Protein AF-A0A847Z8L6-F1 (afdb_monomer_lite)

Secondary structure (DSSP, 8-state):
------EEEESTT-EEETT-EEEEEESSSS-EEEE-TTTEEEE--STT-EEEEE-SSEEEEEEEE---EE-TTSSEEES-----GGG-EEEEEEEE-------S--HHHHHHHHHHHHHHHHHHHHHHH----

Foldseek 3Di:
DPDDWDKQKVVRQQEEAQQGKMKIFTPAWDWDKDWDPCFWDWDCPDRGMIMIHGHDADKIKMKTFFFFDADPVRHTDDGHDRDDPPRIDMDMHGYHYDDDPPPPCPCVVVVVVVVVVVVVVVVVVVVVVPDDD

Structure (mmCIF, N/CA/C/O backbone):
data_AF-A0A847Z8L6-F1
#
_entry.id   AF-A0A847Z8L6-F1
#
loop_
_atom_site.group_PDB
_atom_site.id
_atom_site.type_symbol
_atom_site.label_atom_id
_atom_site.label_alt_id
_atom_site.label_comp_id
_atom_site.label_asym_id
_atom_site.label_entity_id
_atom_site.label_seq_id
_atom_site.pdbx_PDB_ins_code
_atom_site.Cartn_x
_atom_site.Cartn_y
_atom_site.Cartn_z
_atom_site.occupancy
_atom_site.B_iso_or_equiv
_atom_site.auth_seq_id
_atom_site.auth_comp_id
_atom_site.auth_asym_id
_atom_site.auth_atom_id
_atom_site.pdbx_PDB_model_num
ATOM 1 N N . ALA A 1 1 ? 24.092 -2.940 -14.509 1.00 42.03 1 ALA A N 1
ATOM 2 C CA . ALA A 1 1 ? 23.997 -1.947 -13.420 1.00 42.03 1 ALA A CA 1
ATOM 3 C C . ALA A 1 1 ? 23.190 -2.561 -12.281 1.00 42.03 1 ALA A C 1
ATOM 5 O O . ALA A 1 1 ? 22.183 -3.193 -12.567 1.00 42.03 1 ALA A O 1
ATOM 6 N N . ASN A 1 2 ? 23.639 -2.433 -11.027 1.00 41.22 2 ASN A N 1
ATOM 7 C CA . ASN A 1 2 ? 22.828 -2.804 -9.863 1.00 41.22 2 ASN A CA 1
ATOM 8 C C . ASN A 1 2 ? 21.783 -1.706 -9.659 1.00 41.22 2 ASN A C 1
ATOM 10 O O . ASN A 1 2 ? 22.115 -0.616 -9.198 1.00 41.22 2 ASN A O 1
ATOM 14 N N . PHE A 1 3 ? 20.543 -1.963 -10.063 1.00 49.66 3 PHE A N 1
ATOM 15 C CA . PHE A 1 3 ? 19.446 -1.032 -9.833 1.00 49.66 3 PHE A CA 1
ATOM 16 C C . PHE A 1 3 ? 18.911 -1.262 -8.420 1.00 49.66 3 PHE A C 1
ATOM 18 O O . PHE A 1 3 ? 18.395 -2.334 -8.120 1.00 49.66 3 PHE A O 1
ATOM 25 N N . VAL A 1 4 ? 19.057 -0.271 -7.536 1.00 52.66 4 VAL A N 1
ATOM 26 C CA . VAL A 1 4 ? 18.446 -0.323 -6.203 1.00 52.66 4 VAL A CA 1
ATOM 27 C C . VAL A 1 4 ? 16.957 -0.026 -6.359 1.00 52.66 4 VAL A C 1
ATOM 29 O O . VAL A 1 4 ? 16.536 1.123 -6.498 1.00 52.66 4 VAL A O 1
ATOM 32 N N . THR A 1 5 ? 16.152 -1.080 -6.371 1.00 64.25 5 THR A N 1
ATOM 33 C CA . THR A 1 5 ? 14.698 -0.987 -6.266 1.00 64.25 5 THR A CA 1
ATOM 34 C C . THR A 1 5 ? 14.320 -0.822 -4.811 1.00 64.25 5 THR A C 1
ATOM 36 O O . THR A 1 5 ? 14.638 -1.681 -3.992 1.00 64.25 5 THR A O 1
ATOM 39 N N . GLY A 1 6 ? 13.652 0.278 -4.478 1.00 76.44 6 GLY A N 1
ATOM 40 C CA . GLY A 1 6 ? 13.213 0.549 -3.118 1.00 76.44 6 GLY A CA 1
ATOM 41 C C . GLY A 1 6 ? 11.844 1.204 -3.103 1.00 76.44 6 GLY A C 1
ATOM 42 O O . GLY A 1 6 ? 11.437 1.867 -4.056 1.00 76.44 6 GLY A O 1
ATOM 43 N N . ILE A 1 7 ? 11.144 1.021 -1.994 1.00 85.38 7 ILE A N 1
ATOM 44 C CA . ILE A 1 7 ? 9.955 1.790 -1.649 1.00 8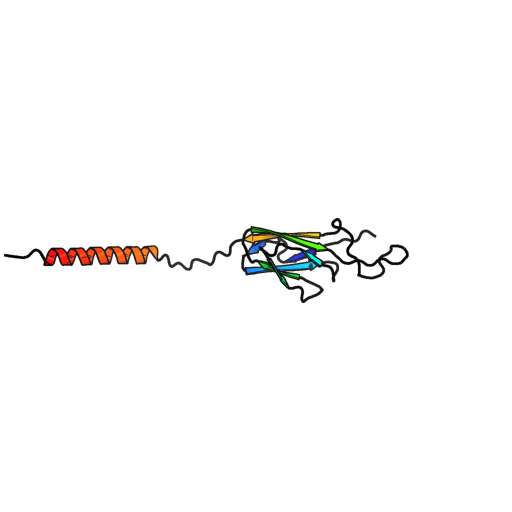5.38 7 ILE A CA 1
ATOM 45 C C . ILE A 1 7 ? 10.203 2.472 -0.314 1.00 85.38 7 ILE A C 1
ATOM 47 O O . ILE A 1 7 ? 10.764 1.878 0.605 1.00 85.38 7 ILE A O 1
ATOM 51 N N . ASN A 1 8 ? 9.763 3.717 -0.209 1.00 89.06 8 ASN A N 1
ATOM 52 C CA . ASN A 1 8 ? 9.713 4.443 1.047 1.00 89.06 8 ASN A CA 1
ATOM 53 C C . ASN A 1 8 ? 8.270 4.456 1.528 1.00 89.06 8 ASN A C 1
ATOM 55 O O . ASN A 1 8 ? 7.368 4.765 0.752 1.00 89.06 8 ASN A O 1
ATOM 59 N N . CYS A 1 9 ? 8.048 4.134 2.798 1.00 88.88 9 CYS A N 1
ATOM 60 C CA . CYS A 1 9 ? 6.723 4.163 3.401 1.00 88.88 9 CYS A CA 1
ATOM 61 C C . CYS A 1 9 ? 6.628 5.245 4.482 1.00 88.88 9 CYS A C 1
ATOM 63 O O . CYS A 1 9 ? 7.598 5.555 5.173 1.00 88.88 9 CYS A O 1
ATOM 65 N N . SER A 1 10 ? 5.443 5.832 4.613 1.00 91.88 10 SER A N 1
ATOM 66 C CA . SER A 1 10 ? 5.093 6.783 5.661 1.00 91.88 10 SER A CA 1
ATOM 67 C C . SER A 1 10 ? 3.753 6.374 6.276 1.00 91.88 10 SER A C 1
ATOM 69 O O . SER A 1 10 ? 2.747 6.400 5.563 1.00 91.88 10 SER A O 1
ATOM 71 N N . PRO A 1 11 ? 3.707 5.990 7.564 1.00 90.31 11 PRO A N 1
ATOM 72 C CA . PRO A 1 11 ? 4.830 5.946 8.505 1.00 90.31 11 PRO A CA 1
ATOM 73 C C . PRO A 1 11 ? 5.865 4.859 8.160 1.00 90.31 11 PRO A C 1
ATOM 75 O O . PRO A 1 11 ? 5.517 3.793 7.658 1.00 90.31 11 PRO A O 1
ATOM 78 N N . ALA A 1 12 ? 7.140 5.123 8.471 1.00 85.62 12 ALA A N 1
ATOM 79 C CA . ALA A 1 12 ? 8.277 4.276 8.077 1.00 85.62 12 ALA A CA 1
ATOM 80 C C . ALA A 1 12 ? 8.288 2.874 8.710 1.00 85.62 12 ALA A C 1
ATOM 82 O O . ALA A 1 12 ? 8.976 1.980 8.231 1.00 85.62 12 ALA A O 1
ATOM 83 N N . ASN A 1 13 ? 7.540 2.678 9.796 1.00 86.50 13 ASN A N 1
ATOM 84 C CA . ASN A 1 13 ? 7.391 1.383 10.456 1.00 86.50 13 ASN A CA 1
ATOM 85 C C . ASN A 1 13 ? 6.212 0.559 9.911 1.00 86.50 13 ASN A C 1
ATOM 87 O O . ASN A 1 13 ? 5.978 -0.541 10.404 1.00 86.50 13 ASN A O 1
ATOM 91 N N . GLY A 1 14 ? 5.436 1.098 8.963 1.00 90.38 14 GLY A N 1
ATOM 92 C CA . GLY A 1 14 ? 4.254 0.433 8.418 1.00 90.38 14 GLY A CA 1
ATOM 93 C C . GLY A 1 14 ? 3.112 0.240 9.424 1.00 90.38 14 GLY A C 1
ATOM 94 O O . GLY A 1 14 ? 2.192 -0.530 9.157 1.00 90.38 14 GLY A O 1
ATOM 95 N N . ILE A 1 15 ? 3.145 0.902 10.586 1.00 93.31 15 ILE A N 1
ATOM 96 C CA . ILE A 1 15 ? 2.114 0.755 11.621 1.00 93.31 15 ILE A CA 1
ATOM 97 C C . ILE A 1 15 ? 1.076 1.863 11.467 1.00 93.31 15 ILE A C 1
ATOM 99 O O . ILE A 1 15 ? 1.381 3.042 11.641 1.00 93.31 15 ILE A O 1
ATOM 103 N N . ILE A 1 16 ? -0.167 1.475 11.202 1.00 93.94 16 ILE A N 1
ATOM 104 C CA . ILE A 1 16 ? -1.320 2.374 11.097 1.00 93.94 16 ILE A CA 1
ATOM 105 C C . ILE A 1 16 ? -2.487 1.853 11.941 1.00 93.94 16 ILE A C 1
ATOM 107 O O . ILE A 1 16 ? -2.465 0.731 12.442 1.00 93.94 16 ILE A O 1
ATOM 111 N N . TYR A 1 17 ? -3.514 2.679 12.119 1.00 93.62 17 TYR A N 1
ATOM 112 C CA . TYR A 1 17 ? -4.771 2.278 12.754 1.00 93.62 17 TYR A CA 1
ATOM 113 C C . TYR A 1 17 ? -5.862 2.096 11.700 1.00 93.62 17 TYR A C 1
ATOM 115 O O . TYR A 1 17 ? -5.752 2.646 10.606 1.00 93.62 17 TYR A O 1
ATOM 123 N N . GLN A 1 18 ? -6.925 1.361 12.018 1.00 93.06 18 GLN A N 1
ATOM 124 C CA . GLN A 1 18 ? -8.098 1.237 11.149 1.00 93.06 18 GLN A CA 1
ATOM 125 C C . GLN A 1 18 ? -8.678 2.623 10.796 1.00 93.06 18 GLN A C 1
ATOM 127 O O . GLN A 1 18 ? -8.920 3.450 11.675 1.00 93.06 18 GLN A O 1
ATOM 132 N N . GLY A 1 19 ? -8.884 2.891 9.504 1.00 90.50 19 GLY A N 1
ATOM 133 C CA . GLY A 1 19 ? -9.239 4.211 8.962 1.00 90.50 19 GLY A CA 1
ATOM 134 C C . GLY A 1 19 ? -8.050 5.164 8.762 1.00 90.50 19 GLY A C 1
ATOM 135 O O . GLY A 1 19 ? -8.186 6.192 8.100 1.00 90.50 19 GLY A O 1
ATOM 136 N N . GLY A 1 20 ? -6.877 4.824 9.298 1.00 92.81 20 GLY A N 1
ATOM 137 C CA . GLY A 1 20 ? -5.617 5.516 9.052 1.00 92.81 20 GLY A CA 1
ATOM 138 C C . GLY A 1 20 ? -5.056 5.228 7.660 1.00 92.81 20 GLY A C 1
ATOM 139 O O . GLY A 1 20 ? -5.521 4.335 6.948 1.00 92.81 20 GLY A O 1
ATOM 140 N N . ARG A 1 21 ? -4.039 6.004 7.274 1.00 94.88 21 ARG A N 1
ATOM 141 C CA . ARG A 1 21 ? -3.424 5.941 5.945 1.00 94.88 21 ARG A CA 1
ATOM 142 C C . ARG A 1 21 ? -1.934 5.653 6.023 1.00 94.88 21 ARG A C 1
ATOM 144 O O . ARG A 1 21 ? -1.259 6.159 6.916 1.00 94.88 21 ARG A O 1
ATOM 151 N N . ILE A 1 22 ? -1.442 4.902 5.046 1.00 95.25 22 ILE A N 1
ATOM 152 C CA . ILE A 1 22 ? -0.021 4.747 4.740 1.00 95.25 22 ILE A CA 1
ATOM 153 C C . ILE A 1 22 ? 0.232 5.245 3.315 1.00 95.25 22 ILE A C 1
ATOM 155 O O . ILE A 1 22 ? -0.547 4.969 2.404 1.00 95.25 22 ILE A O 1
ATOM 159 N N . ILE A 1 23 ? 1.301 6.012 3.129 1.00 96.50 23 ILE A N 1
ATOM 160 C CA . ILE A 1 23 ? 1.727 6.534 1.827 1.00 96.50 23 ILE A CA 1
ATOM 161 C C . ILE A 1 23 ? 3.003 5.806 1.435 1.00 96.50 23 ILE A C 1
ATOM 163 O O . ILE A 1 23 ? 3.926 5.716 2.245 1.00 96.50 23 ILE A O 1
ATOM 167 N N . ILE A 1 24 ? 3.062 5.299 0.207 1.00 94.12 24 ILE A N 1
ATOM 168 C CA . ILE A 1 24 ? 4.242 4.616 -0.316 1.00 94.12 24 ILE A CA 1
ATOM 169 C C . ILE A 1 24 ? 4.725 5.321 -1.578 1.00 94.12 24 ILE A C 1
ATOM 171 O O . ILE A 1 24 ? 3.970 5.498 -2.532 1.00 94.12 24 ILE A O 1
ATOM 175 N N . THR A 1 25 ? 6.001 5.693 -1.577 1.00 93.06 25 THR A N 1
ATOM 176 C CA . THR A 1 25 ? 6.697 6.337 -2.692 1.00 93.06 25 THR A CA 1
ATOM 177 C C . THR A 1 25 ? 7.769 5.382 -3.215 1.00 93.06 25 THR A C 1
ATOM 179 O O . THR A 1 25 ? 8.742 5.113 -2.501 1.00 93.06 25 THR A O 1
ATOM 182 N N . PRO A 1 26 ? 7.611 4.827 -4.424 1.00 89.19 26 PRO A N 1
ATOM 183 C CA . PRO A 1 26 ? 8.633 3.994 -5.033 1.00 89.19 26 PRO A CA 1
ATOM 184 C C . PRO A 1 26 ? 9.797 4.837 -5.566 1.00 89.19 26 PRO A C 1
ATOM 186 O O . PRO A 1 26 ? 9.623 5.989 -5.953 1.00 89.19 26 PRO A O 1
ATOM 189 N N . SER A 1 27 ? 10.997 4.253 -5.625 1.00 83.62 27 SER A N 1
ATOM 190 C CA . SER A 1 27 ? 12.167 4.907 -6.233 1.00 83.62 27 SER A CA 1
ATOM 191 C C . SER A 1 27 ? 12.068 5.040 -7.758 1.00 83.62 27 SER A C 1
ATOM 193 O O . SER A 1 27 ? 12.774 5.850 -8.354 1.00 83.62 27 SER A O 1
ATOM 195 N N . LEU A 1 28 ? 11.196 4.248 -8.385 1.00 80.31 28 LEU A N 1
ATOM 196 C CA . LEU A 1 28 ? 10.879 4.269 -9.811 1.00 80.31 28 LEU A CA 1
ATOM 197 C C . LEU A 1 28 ? 9.368 4.354 -9.962 1.00 80.31 28 LEU A C 1
ATOM 199 O O . LEU A 1 28 ? 8.670 3.564 -9.335 1.00 80.31 28 LEU A O 1
ATOM 203 N N . THR A 1 29 ? 8.868 5.264 -10.788 1.00 82.12 29 THR A N 1
ATOM 204 C CA . THR A 1 29 ? 7.431 5.533 -10.947 1.00 82.12 29 THR A CA 1
ATOM 205 C C . THR A 1 29 ? 6.827 4.699 -12.084 1.00 82.12 29 THR A C 1
ATOM 207 O O . THR A 1 29 ? 7.548 4.080 -12.870 1.00 82.12 29 THR A O 1
ATOM 210 N N . GLY A 1 30 ? 5.494 4.615 -12.161 1.00 76.75 30 GLY A N 1
ATOM 211 C CA . GLY A 1 30 ? 4.801 3.915 -13.258 1.00 76.75 30 GLY A CA 1
ATOM 212 C C . GLY A 1 30 ? 4.796 2.378 -13.199 1.00 76.75 30 GLY A C 1
ATOM 213 O O . GLY A 1 30 ? 4.520 1.733 -14.214 1.00 76.75 30 GLY A O 1
ATOM 214 N N . GLY A 1 31 ? 5.113 1.789 -12.046 1.00 82.06 31 GLY A N 1
ATOM 215 C CA . GLY A 1 31 ? 4.938 0.363 -11.765 1.00 82.06 31 GLY A CA 1
ATOM 216 C C . GLY A 1 31 ? 3.506 -0.009 -11.373 1.00 82.06 31 GLY A C 1
ATOM 217 O O . GLY A 1 31 ? 2.573 0.781 -11.513 1.00 82.06 31 GLY A O 1
ATOM 218 N N . THR A 1 32 ? 3.334 -1.227 -10.864 1.00 88.44 32 THR A N 1
ATOM 219 C CA . THR A 1 32 ? 2.038 -1.739 -10.389 1.00 88.44 32 THR A CA 1
ATOM 220 C C . THR A 1 32 ? 2.068 -2.098 -8.918 1.00 88.44 32 THR A C 1
ATOM 222 O O . THR A 1 32 ? 3.114 -2.445 -8.369 1.00 88.44 32 THR A O 1
ATOM 225 N N . TRP A 1 33 ? 0.897 -2.003 -8.298 1.00 91.25 33 TRP A N 1
ATOM 226 C CA . TRP A 1 33 ? 0.676 -2.278 -6.887 1.00 91.25 33 TRP A CA 1
ATOM 227 C C . TRP A 1 33 ? -0.194 -3.517 -6.735 1.00 91.25 33 TRP A C 1
ATOM 229 O O . TRP A 1 33 ? -1.187 -3.662 -7.445 1.00 91.25 33 TRP A O 1
ATOM 239 N N . ASP A 1 34 ? 0.167 -4.374 -5.788 1.00 93.31 34 ASP A N 1
ATOM 240 C CA . ASP A 1 34 ? -0.587 -5.570 -5.418 1.00 93.31 34 ASP A CA 1
ATOM 241 C C . ASP A 1 34 ? -0.710 -5.626 -3.889 1.00 93.31 34 ASP A C 1
ATOM 243 O O . ASP A 1 34 ? 0.263 -5.383 -3.168 1.00 93.31 34 ASP A O 1
ATOM 247 N N . TYR A 1 35 ? -1.924 -5.839 -3.389 1.00 95.50 35 TYR A N 1
ATOM 248 C CA . TYR A 1 35 ? -2.257 -5.740 -1.970 1.00 95.50 35 TYR A CA 1
ATOM 249 C C . TYR A 1 35 ? -3.567 -6.466 -1.647 1.00 95.50 35 TYR A C 1
ATOM 251 O O . TYR A 1 35 ? -4.407 -6.703 -2.512 1.00 95.50 35 TYR A O 1
ATOM 259 N N . ASP A 1 36 ? -3.760 -6.786 -0.367 1.00 97.62 36 ASP A N 1
ATOM 260 C CA . ASP A 1 36 ? -4.989 -7.418 0.108 1.00 97.62 36 ASP A CA 1
ATOM 261 C C . ASP A 1 36 ? -6.118 -6.388 0.288 1.00 97.62 36 ASP A C 1
ATOM 263 O O . ASP A 1 36 ? -6.084 -5.536 1.187 1.00 97.62 36 ASP A O 1
ATOM 267 N N . HIS A 1 37 ? -7.132 -6.494 -0.568 1.00 96.81 37 HIS A N 1
ATOM 268 C CA . HIS A 1 37 ? -8.302 -5.620 -0.589 1.00 96.81 37 HIS A CA 1
ATOM 269 C C . HIS A 1 37 ? -9.236 -5.800 0.619 1.00 96.81 37 HIS A C 1
ATOM 271 O O . HIS A 1 37 ? -10.047 -4.914 0.886 1.00 96.81 37 HIS A O 1
ATOM 277 N N . ASP A 1 38 ? -9.111 -6.888 1.388 1.00 97.50 38 ASP A N 1
ATOM 278 C CA . ASP A 1 38 ? -9.864 -7.059 2.636 1.00 97.50 38 ASP A CA 1
ATOM 279 C C . ASP A 1 38 ? -9.316 -6.161 3.758 1.00 97.50 38 ASP A C 1
ATOM 281 O O . ASP A 1 38 ? -10.029 -5.824 4.710 1.00 97.50 38 ASP A O 1
ATOM 285 N N . TYR A 1 39 ? -8.041 -5.771 3.664 1.00 97.19 39 TYR A N 1
ATOM 286 C CA . TYR A 1 39 ? -7.347 -4.979 4.683 1.00 97.19 39 TYR A CA 1
ATOM 287 C C . TYR A 1 39 ? -7.113 -3.534 4.266 1.00 97.19 39 TYR A C 1
ATOM 289 O O . TYR A 1 39 ? -7.032 -2.665 5.138 1.00 97.19 39 TYR A O 1
ATOM 297 N N . LEU A 1 40 ? -6.993 -3.261 2.968 1.00 97.81 40 LEU A N 1
ATOM 298 C CA . LEU A 1 40 ? -6.596 -1.959 2.449 1.00 97.81 40 LEU A CA 1
ATOM 299 C C . LEU A 1 40 ? -7.460 -1.539 1.259 1.00 97.81 40 LEU A C 1
ATOM 301 O O . LEU A 1 40 ? -7.921 -2.356 0.473 1.00 97.81 40 LEU A O 1
ATOM 305 N N . SER A 1 41 ? -7.609 -0.231 1.088 1.00 97.69 41 SER A N 1
ATOM 306 C CA . SER A 1 41 ? -8.067 0.388 -0.161 1.00 97.69 41 SER A CA 1
ATOM 307 C C . SER A 1 41 ? -6.976 1.314 -0.684 1.00 97.69 41 SER A C 1
ATOM 309 O O . SER A 1 41 ? -6.391 2.055 0.104 1.00 97.69 41 SER A O 1
ATOM 311 N N . GLY A 1 42 ? -6.675 1.254 -1.981 1.00 96.75 42 GLY A N 1
ATOM 312 C CA . GLY A 1 42 ? -5.612 2.041 -2.609 1.00 96.75 42 GLY A CA 1
ATOM 313 C C . GLY A 1 42 ? -6.131 3.182 -3.488 1.00 96.75 42 GLY A C 1
ATOM 314 O O . GLY A 1 42 ? -7.091 3.008 -4.237 1.00 96.75 42 GLY A O 1
ATOM 315 N N . ASP A 1 43 ? -5.459 4.328 -3.419 1.00 96.25 43 ASP A N 1
ATOM 316 C CA . ASP A 1 43 ? -5.554 5.455 -4.349 1.00 96.25 43 ASP A CA 1
ATOM 317 C C . ASP A 1 43 ? -4.218 5.598 -5.096 1.00 96.25 43 ASP A C 1
ATOM 319 O O . ASP A 1 43 ? -3.154 5.736 -4.484 1.00 96.25 43 ASP A O 1
ATOM 323 N N . PHE A 1 44 ? -4.306 5.541 -6.425 1.00 94.62 44 PHE A N 1
ATOM 324 C CA . PHE A 1 44 ? -3.187 5.540 -7.374 1.00 94.62 44 PHE A CA 1
ATOM 325 C C . PHE A 1 44 ? -3.299 6.684 -8.389 1.00 94.62 44 PHE A C 1
ATOM 327 O O . PHE A 1 44 ? -2.769 6.595 -9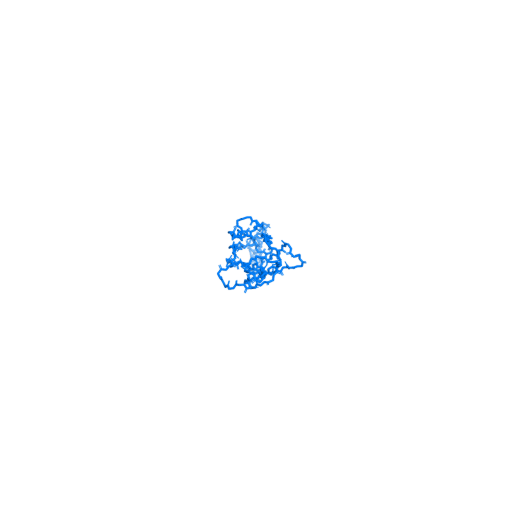.494 1.00 94.62 44 PHE A O 1
ATOM 334 N N . SER A 1 45 ? -4.051 7.733 -8.051 1.00 92.69 45 SER A N 1
ATOM 335 C CA . SER A 1 45 ? -4.223 8.912 -8.910 1.00 92.69 45 SER A CA 1
ATOM 336 C C . SER A 1 45 ? -2.917 9.677 -9.152 1.00 92.69 45 SER A C 1
ATOM 338 O O . SER A 1 45 ? -2.783 10.358 -10.169 1.00 92.69 45 SER A O 1
ATOM 340 N N . ASP A 1 46 ? -1.953 9.544 -8.241 1.00 90.94 46 ASP A N 1
ATOM 341 C CA . ASP A 1 46 ? -0.617 10.118 -8.347 1.00 90.94 46 ASP A CA 1
ATOM 342 C C . ASP A 1 46 ? 0.369 9.057 -8.885 1.00 90.94 46 ASP A C 1
ATOM 344 O O . ASP A 1 46 ? 0.501 7.985 -8.291 1.00 90.94 46 ASP A O 1
ATOM 348 N N . PRO A 1 47 ? 1.073 9.308 -10.002 1.00 86.31 47 PRO A N 1
ATOM 349 C CA . PRO A 1 47 ? 2.028 8.347 -10.558 1.00 86.31 47 PRO A CA 1
ATOM 350 C C . PRO A 1 47 ? 3.277 8.140 -9.684 1.00 86.31 47 PRO A C 1
ATOM 352 O O . PRO A 1 47 ? 3.964 7.124 -9.843 1.00 86.31 47 PRO A O 1
ATOM 355 N N . ASP A 1 48 ? 3.567 9.069 -8.769 1.00 88.50 48 ASP A N 1
ATOM 356 C CA . ASP A 1 48 ? 4.781 9.078 -7.953 1.00 88.50 48 ASP A CA 1
ATOM 357 C C . ASP A 1 48 ? 4.555 8.487 -6.554 1.00 88.50 48 ASP A C 1
ATOM 359 O O . ASP A 1 48 ? 5.510 8.247 -5.811 1.00 88.50 48 ASP A O 1
ATOM 363 N N . LYS A 1 49 ? 3.300 8.240 -6.158 1.00 92.06 49 LYS A N 1
ATOM 364 C CA . LYS A 1 49 ? 2.973 7.646 -4.857 1.00 92.06 49 LYS A CA 1
ATOM 365 C C . LYS A 1 49 ? 1.637 6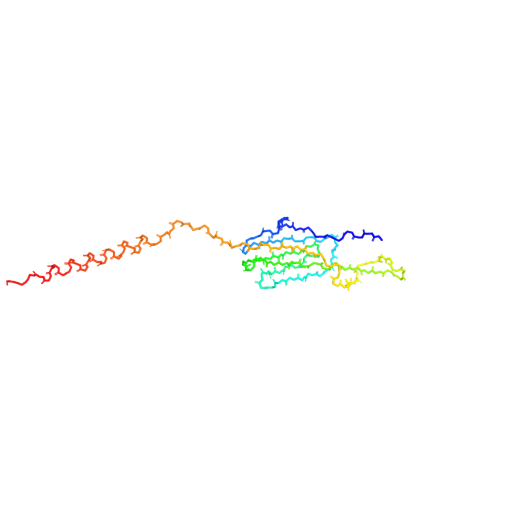.915 -4.861 1.00 92.06 49 LYS A C 1
ATOM 367 O O . LYS A 1 49 ? 0.697 7.304 -5.537 1.00 92.06 49 LYS A O 1
ATOM 372 N N . ALA A 1 50 ? 1.524 5.919 -3.994 1.00 95.44 50 ALA A N 1
ATOM 373 C CA . ALA A 1 50 ? 0.260 5.275 -3.669 1.00 95.44 50 ALA A CA 1
ATOM 374 C C . ALA A 1 50 ? -0.165 5.615 -2.240 1.00 95.44 50 ALA A C 1
ATOM 376 O O . ALA A 1 50 ? 0.663 5.667 -1.325 1.00 95.44 50 ALA A O 1
ATOM 377 N N . VAL A 1 51 ? -1.464 5.827 -2.039 1.00 97.25 51 VAL A N 1
ATOM 378 C CA . VAL A 1 51 ? -2.052 6.042 -0.713 1.00 97.25 51 VAL A CA 1
ATOM 379 C C . VAL A 1 51 ? -2.955 4.867 -0.388 1.00 97.25 51 VAL A C 1
ATOM 381 O O . VAL A 1 51 ? -3.919 4.613 -1.100 1.00 97.25 51 VAL A O 1
ATOM 384 N N . PHE A 1 52 ? -2.681 4.174 0.714 1.00 97.62 52 PHE A N 1
ATOM 385 C CA . PHE A 1 52 ? -3.506 3.066 1.182 1.00 97.62 52 PHE A CA 1
ATOM 386 C C . PHE A 1 52 ? -4.227 3.443 2.471 1.00 97.62 52 PHE A C 1
ATOM 388 O O . PHE A 1 52 ? -3.617 3.983 3.394 1.00 97.62 52 PHE A O 1
ATOM 395 N N . THR A 1 53 ? -5.520 3.140 2.549 1.00 97.06 53 THR A N 1
ATOM 396 C CA . THR A 1 53 ? -6.352 3.349 3.741 1.00 97.06 53 THR A CA 1
ATOM 397 C C . THR A 1 53 ? -6.712 2.009 4.371 1.00 97.06 53 THR A C 1
ATOM 399 O O . THR A 1 53 ? -7.202 1.116 3.681 1.00 97.06 53 THR A O 1
ATOM 402 N N . ALA A 1 54 ? -6.500 1.882 5.682 1.00 96.56 54 ALA A N 1
ATOM 403 C CA . ALA A 1 54 ? -6.792 0.674 6.447 1.00 96.56 54 ALA A CA 1
ATOM 404 C C . ALA A 1 54 ? -8.296 0.430 6.627 1.00 96.56 54 ALA A C 1
ATOM 406 O O . ALA A 1 54 ? -9.002 1.262 7.197 1.00 96.56 54 ALA A O 1
ATOM 407 N N . LEU A 1 55 ? -8.760 -0.751 6.221 1.00 94.88 55 LEU A N 1
ATOM 408 C CA . LEU A 1 55 ? -10.153 -1.191 6.325 1.00 94.88 55 LEU A CA 1
ATOM 409 C C . LEU A 1 55 ? -10.389 -2.092 7.541 1.00 94.88 55 LEU A C 1
ATOM 411 O O . LEU A 1 55 ? -11.413 -1.961 8.216 1.00 94.88 55 LEU A O 1
ATOM 415 N N . LYS A 1 56 ? -9.430 -2.975 7.847 1.00 93.81 56 LYS A N 1
ATOM 416 C CA . LYS A 1 56 ? -9.568 -4.049 8.839 1.00 93.81 56 LYS A CA 1
ATOM 417 C C . LYS A 1 56 ? -8.299 -4.210 9.674 1.00 93.81 56 LYS A C 1
ATOM 419 O O . LYS A 1 56 ? -7.197 -4.086 9.151 1.00 93.81 56 LYS A O 1
ATOM 424 N N . GLU A 1 57 ? -8.457 -4.490 10.969 1.00 95.31 57 GLU A N 1
ATOM 425 C CA . GLU A 1 57 ? -7.332 -4.797 11.862 1.00 95.31 57 GLU A CA 1
ATOM 426 C C . GLU A 1 57 ? -6.614 -6.092 11.454 1.00 95.31 57 GLU A C 1
ATOM 428 O O . GLU A 1 57 ? -7.254 -7.060 11.040 1.00 95.31 57 GLU A O 1
ATOM 433 N N . GLY A 1 58 ? -5.289 -6.124 11.597 1.00 95.56 58 GLY A N 1
ATOM 434 C CA . GLY A 1 58 ? -4.462 -7.289 11.291 1.00 95.56 58 GLY A CA 1
ATOM 435 C C . GLY A 1 58 ? -3.125 -6.918 10.662 1.00 95.56 58 GLY A C 1
ATOM 436 O O . GLY A 1 58 ? -2.616 -5.814 10.846 1.00 95.56 58 GLY A O 1
ATOM 437 N N . LYS A 1 59 ? -2.526 -7.862 9.938 1.00 96.62 59 LYS A N 1
ATOM 438 C CA . LYS A 1 59 ? -1.267 -7.663 9.216 1.00 96.62 59 LYS A CA 1
ATOM 439 C C . LYS A 1 59 ? -1.475 -7.998 7.752 1.00 96.62 59 LYS A C 1
ATOM 441 O O . LYS A 1 59 ? -2.104 -9.004 7.443 1.00 96.62 59 LYS A O 1
ATOM 446 N N . THR A 1 60 ? -0.926 -7.172 6.879 1.00 97.62 60 THR A N 1
ATOM 447 C CA . THR A 1 60 ? -0.965 -7.377 5.432 1.00 97.62 60 THR A CA 1
ATOM 448 C C . THR A 1 60 ? 0.337 -6.891 4.808 1.00 97.62 60 THR A C 1
ATOM 450 O O . THR A 1 60 ? 1.176 -6.294 5.485 1.00 97.62 60 THR A O 1
ATOM 453 N N . ARG A 1 61 ? 0.529 -7.165 3.523 1.00 95.38 61 ARG A N 1
ATOM 454 C CA . ARG A 1 61 ? 1.718 -6.785 2.769 1.00 95.38 61 ARG A CA 1
ATOM 455 C C . ARG A 1 61 ? 1.303 -6.098 1.482 1.00 95.38 61 ARG A C 1
ATOM 457 O O . ARG A 1 61 ? 0.387 -6.552 0.804 1.00 95.38 61 ARG A O 1
ATOM 464 N N . ILE A 1 62 ? 2.002 -5.017 1.159 1.00 94.12 62 ILE A N 1
ATOM 465 C CA . ILE A 1 62 ? 1.855 -4.309 -0.111 1.00 94.12 62 ILE A CA 1
ATOM 466 C C . ILE A 1 62 ? 3.089 -4.608 -0.945 1.00 94.12 62 ILE A C 1
ATOM 468 O O . ILE A 1 62 ? 4.212 -4.429 -0.470 1.00 94.12 62 ILE A O 1
ATOM 472 N N . TYR A 1 63 ? 2.872 -5.028 -2.182 1.00 91.94 63 TYR A N 1
ATOM 473 C CA . TYR A 1 63 ? 3.911 -5.265 -3.168 1.00 91.94 63 TYR A CA 1
ATOM 474 C C . TYR A 1 63 ? 3.897 -4.158 -4.217 1.00 91.94 63 TYR A C 1
ATOM 476 O O . TYR A 1 63 ? 2.840 -3.709 -4.662 1.00 91.94 63 TYR A O 1
ATOM 484 N N . TYR A 1 64 ? 5.089 -3.756 -4.638 1.00 88.50 64 TYR A N 1
ATOM 485 C CA . TYR A 1 64 ? 5.303 -2.873 -5.769 1.00 88.50 64 TYR A CA 1
ATOM 486 C C . TYR A 1 64 ? 6.190 -3.561 -6.801 1.00 88.50 64 TYR A C 1
ATOM 488 O O . TYR A 1 64 ? 7.283 -4.036 -6.476 1.00 88.50 64 TYR A O 1
ATOM 496 N N . GLN A 1 65 ? 5.726 -3.591 -8.047 1.00 85.81 65 GLN A N 1
ATOM 497 C CA . GLN A 1 65 ? 6.498 -4.075 -9.183 1.00 85.81 65 GLN A CA 1
ATOM 498 C C . GLN A 1 65 ? 6.849 -2.899 -10.110 1.00 85.81 65 GLN A C 1
ATOM 500 O O . GLN A 1 65 ? 5.962 -2.398 -10.810 1.00 85.81 65 GLN A O 1
ATOM 505 N N . PRO A 1 66 ? 8.114 -2.438 -10.123 1.00 77.69 66 PRO A N 1
ATOM 506 C CA . PRO A 1 66 ? 8.566 -1.378 -11.020 1.00 77.69 66 PRO A CA 1
ATOM 507 C C . PRO A 1 66 ? 8.528 -1.813 -12.494 1.00 77.69 66 PRO A C 1
ATOM 509 O O . PRO A 1 66 ? 8.622 -2.997 -12.818 1.00 77.69 66 PRO A O 1
ATOM 512 N N . LYS A 1 67 ? 8.409 -0.835 -13.397 1.00 74.75 67 LYS A N 1
ATOM 513 C CA . LYS A 1 67 ? 8.271 -1.027 -14.849 1.00 74.75 67 LYS A CA 1
ATOM 514 C C . LYS A 1 67 ? 9.568 -0.622 -15.585 1.00 74.75 67 LYS A C 1
ATOM 516 O O . LYS A 1 67 ? 9.949 0.544 -15.528 1.00 74.75 67 LYS A O 1
ATOM 521 N N . TYR A 1 68 ? 10.212 -1.544 -16.324 1.00 69.06 68 TYR A N 1
ATOM 522 C CA . TYR A 1 68 ? 11.502 -1.321 -17.035 1.00 69.06 68 TYR A CA 1
ATOM 523 C C . TYR A 1 68 ? 11.453 -1.637 -18.535 1.00 69.06 68 TYR A C 1
ATOM 525 O O . TYR A 1 68 ? 11.137 -2.765 -18.873 1.00 69.06 68 TYR A O 1
ATOM 533 N N . THR A 1 69 ? 11.844 -0.741 -19.449 1.00 61.94 69 THR A N 1
ATOM 534 C CA . THR A 1 69 ? 12.117 -1.118 -20.859 1.00 61.94 69 THR A CA 1
ATOM 535 C C . THR A 1 69 ? 13.615 -1.294 -21.068 1.00 61.94 69 THR A C 1
ATOM 537 O O . THR A 1 69 ? 14.409 -0.469 -20.614 1.00 61.94 69 THR A O 1
ATOM 540 N N . PHE A 1 70 ? 13.997 -2.292 -21.860 1.00 64.12 70 PHE A N 1
ATOM 541 C CA . PHE A 1 70 ? 15.373 -2.482 -22.319 1.00 64.12 70 PHE A CA 1
ATOM 542 C C . PHE A 1 70 ? 15.518 -2.103 -23.806 1.00 64.12 70 PHE A C 1
ATOM 544 O O . PHE A 1 70 ? 14.549 -2.169 -24.562 1.00 64.12 70 PHE A O 1
ATOM 551 N N . ASP A 1 71 ? 16.703 -1.653 -24.214 1.00 66.69 71 ASP A N 1
ATOM 552 C CA . ASP A 1 71 ? 17.097 -1.396 -25.594 1.00 66.69 71 ASP A CA 1
ATOM 553 C C . ASP A 1 71 ? 17.406 -2.724 -26.290 1.00 66.69 71 ASP A C 1
ATOM 555 O O . ASP A 1 71 ? 17.444 -3.794 -25.679 1.00 66.69 71 ASP A O 1
ATOM 559 N N . VAL A 1 72 ? 17.663 -2.646 -27.594 1.00 65.75 72 VAL A N 1
ATOM 560 C CA . VAL A 1 72 ? 18.033 -3.800 -28.429 1.00 65.75 72 VAL A CA 1
ATOM 561 C C . VAL A 1 72 ? 19.319 -4.509 -27.976 1.00 65.75 72 VAL A C 1
ATOM 563 O O . VAL A 1 72 ? 19.585 -5.619 -28.423 1.00 65.75 72 VAL A O 1
ATOM 566 N N . ASN A 1 73 ? 20.098 -3.891 -27.084 1.00 73.69 73 ASN A N 1
ATOM 567 C CA . ASN A 1 73 ? 21.344 -4.412 -26.530 1.00 73.69 73 ASN A CA 1
ATOM 568 C C . ASN A 1 73 ? 21.185 -4.906 -25.076 1.00 73.69 73 ASN A C 1
ATOM 570 O O . ASN A 1 73 ? 22.177 -5.276 -24.450 1.00 73.69 73 ASN A O 1
ATOM 574 N N . GLY A 1 74 ? 19.966 -4.902 -24.522 1.00 61.91 74 GLY A N 1
ATOM 575 C CA . GLY A 1 74 ? 19.689 -5.307 -23.142 1.00 61.91 74 GLY A CA 1
ATOM 576 C C . GLY A 1 74 ? 20.031 -4.260 -22.071 1.00 61.91 74 GLY A C 1
ATOM 577 O O . GLY A 1 74 ? 19.982 -4.573 -20.882 1.00 61.91 74 GLY A O 1
ATOM 578 N N . ASN A 1 75 ? 20.360 -3.019 -22.441 1.00 68.88 75 ASN A N 1
ATOM 579 C CA . ASN A 1 75 ? 20.496 -1.901 -21.497 1.00 68.88 75 ASN A CA 1
ATOM 580 C C . ASN A 1 75 ? 19.142 -1.237 -21.267 1.00 68.88 75 ASN A C 1
ATOM 582 O O . ASN A 1 75 ? 18.266 -1.329 -22.104 1.00 68.88 75 ASN A O 1
ATOM 586 N N . VAL A 1 76 ? 18.930 -0.526 -20.164 1.00 66.50 76 VAL A N 1
ATOM 587 C CA . VAL A 1 76 ? 17.643 0.156 -19.934 1.00 66.50 76 VAL A CA 1
ATOM 588 C C . VAL A 1 76 ? 17.472 1.319 -20.928 1.00 66.50 76 VAL A C 1
ATOM 590 O O . VAL A 1 76 ? 18.258 2.262 -20.900 1.00 66.50 76 VAL A O 1
ATOM 593 N N . ALA A 1 77 ? 16.453 1.251 -21.797 1.00 61.28 77 ALA A N 1
ATOM 594 C CA . ALA A 1 77 ? 16.167 2.252 -22.841 1.00 61.28 77 ALA A CA 1
ATOM 595 C C . ALA A 1 77 ? 15.163 3.326 -22.414 1.00 61.28 77 ALA A C 1
ATOM 597 O O . ALA A 1 77 ? 15.239 4.475 -22.839 1.00 61.28 77 ALA A O 1
ATOM 598 N N . SER A 1 78 ? 14.143 2.913 -21.663 1.00 62.19 78 SER A N 1
ATOM 599 C CA . SER A 1 78 ? 12.988 3.706 -21.229 1.00 62.19 78 SER A CA 1
ATOM 600 C C . SER A 1 78 ? 12.201 2.871 -20.203 1.00 62.19 78 SER A C 1
ATOM 602 O O . SER A 1 78 ? 12.694 1.831 -19.782 1.00 62.19 78 SER A O 1
ATOM 604 N N . TYR A 1 79 ? 10.997 3.266 -19.783 1.00 61.09 79 TYR A N 1
ATOM 605 C CA . TYR A 1 79 ? 10.235 2.595 -18.712 1.00 61.09 79 TYR A CA 1
ATOM 606 C C . TYR A 1 79 ? 9.010 1.810 -19.226 1.00 61.09 79 TYR A C 1
ATOM 608 O O . TYR A 1 79 ? 7.935 2.389 -19.345 1.00 61.09 79 TYR A O 1
ATOM 616 N N . THR A 1 80 ? 9.124 0.511 -19.552 1.00 51.78 80 THR A N 1
ATOM 617 C CA . THR A 1 80 ? 8.057 -0.438 -19.962 1.00 51.78 80 THR A CA 1
ATOM 618 C C . THR A 1 80 ? 8.524 -1.902 -20.059 1.00 51.78 80 THR A C 1
ATOM 620 O O . THR A 1 80 ? 8.887 -2.350 -21.137 1.00 51.78 80 THR A O 1
ATOM 623 N N . TYR A 1 81 ? 8.417 -2.664 -18.958 1.00 46.00 81 TYR A N 1
ATOM 624 C CA . TYR A 1 81 ? 8.191 -4.126 -18.922 1.00 46.00 81 TYR A CA 1
ATOM 625 C C . TYR A 1 81 ? 8.056 -4.657 -17.485 1.00 46.00 81 TYR A C 1
ATOM 627 O O . TYR A 1 81 ? 8.695 -4.151 -16.559 1.00 46.00 81 TYR A O 1
ATOM 635 N N . TYR A 1 82 ? 7.216 -5.689 -17.350 1.00 54.25 82 TYR A N 1
ATOM 636 C CA . TYR A 1 82 ? 6.880 -6.450 -16.145 1.00 54.2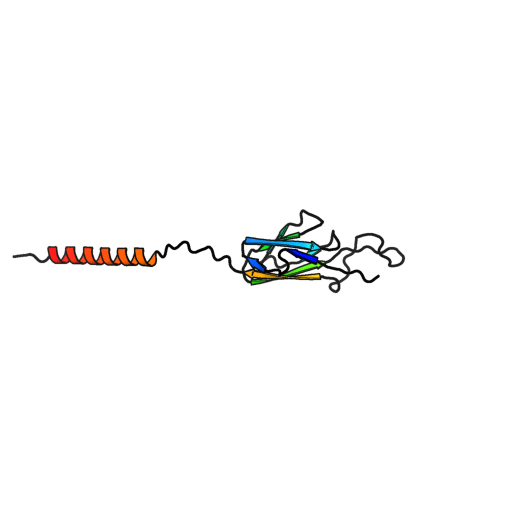5 82 TYR A CA 1
ATOM 637 C C . TYR A 1 82 ? 7.723 -7.726 -16.116 1.00 54.25 82 TYR A C 1
ATOM 639 O O . TYR A 1 82 ? 7.294 -8.772 -16.595 1.00 54.25 82 TYR A O 1
ATOM 647 N N . SER A 1 83 ? 8.964 -7.637 -15.653 1.00 44.03 83 SER A N 1
ATOM 648 C CA . SER A 1 83 ? 9.791 -8.834 -15.486 1.00 44.03 83 SER A CA 1
ATOM 649 C C . SER A 1 83 ? 9.443 -9.470 -14.149 1.00 44.03 83 SER A C 1
ATOM 651 O O . SER A 1 83 ? 9.603 -8.790 -13.139 1.00 44.03 83 SER A O 1
ATOM 653 N N . ASP A 1 84 ? 8.938 -10.705 -14.215 1.00 49.34 84 ASP A N 1
ATOM 654 C CA . ASP A 1 84 ? 8.848 -11.798 -13.234 1.00 49.34 84 ASP A CA 1
ATOM 655 C C . ASP A 1 84 ? 8.800 -11.478 -11.727 1.00 49.34 84 ASP A C 1
ATOM 657 O O . ASP A 1 84 ? 9.357 -10.517 -11.210 1.00 49.34 84 ASP A O 1
ATOM 661 N N . ASN A 1 85 ? 8.122 -12.345 -10.975 1.00 53.78 85 ASN A N 1
ATOM 662 C CA . ASN A 1 85 ? 7.880 -12.204 -9.532 1.00 53.78 85 ASN A CA 1
ATOM 663 C C . ASN A 1 85 ? 9.138 -11.978 -8.653 1.00 53.78 85 ASN A C 1
ATOM 665 O O . ASN A 1 85 ? 8.973 -11.660 -7.478 1.00 53.78 85 ASN A O 1
ATOM 669 N N . ASP A 1 86 ? 10.353 -12.090 -9.199 1.00 56.25 86 ASP A N 1
ATOM 670 C CA . ASP A 1 86 ? 11.635 -11.894 -8.510 1.00 56.25 86 ASP A CA 1
ATOM 671 C C . ASP A 1 86 ? 12.011 -10.425 -8.226 1.00 56.25 86 ASP A C 1
ATOM 673 O O . ASP A 1 86 ? 12.813 -10.179 -7.330 1.00 56.25 86 ASP A O 1
ATOM 677 N N . ASN A 1 87 ? 11.414 -9.432 -8.905 1.00 64.31 87 ASN A N 1
ATOM 678 C CA . ASN A 1 87 ? 11.743 -8.004 -8.699 1.00 64.31 87 ASN A CA 1
ATOM 679 C C . ASN A 1 87 ? 10.663 -7.204 -7.947 1.00 64.31 87 ASN A C 1
ATOM 681 O O . ASN A 1 87 ? 10.586 -5.976 -8.057 1.00 64.31 87 ASN A O 1
ATOM 685 N N . LYS A 1 88 ? 9.809 -7.882 -7.175 1.00 74.06 88 LYS A N 1
ATOM 686 C CA . LYS A 1 88 ? 8.825 -7.216 -6.313 1.00 74.06 88 LYS A CA 1
ATOM 687 C C . LYS A 1 88 ? 9.501 -6.722 -5.036 1.00 74.06 88 LYS A C 1
ATOM 689 O O . LYS A 1 88 ? 10.094 -7.501 -4.296 1.00 74.06 88 LYS A O 1
ATOM 694 N N . VAL A 1 89 ? 9.351 -5.435 -4.738 1.00 85.06 89 VAL A N 1
ATOM 695 C CA . VAL A 1 89 ? 9.658 -4.898 -3.405 1.00 85.06 89 VAL A CA 1
ATOM 696 C C . VAL A 1 89 ? 8.380 -4.851 -2.587 1.00 85.06 89 VAL A C 1
ATOM 698 O O . VAL A 1 89 ? 7.294 -4.676 -3.139 1.00 85.06 89 VAL A O 1
ATOM 701 N N . TYR A 1 90 ? 8.488 -5.031 -1.276 1.00 89.75 90 TYR A N 1
ATOM 702 C CA . TYR A 1 90 ? 7.318 -5.080 -0.412 1.00 89.75 90 TYR A CA 1
ATOM 703 C C . TYR A 1 90 ? 7.512 -4.289 0.873 1.00 89.75 90 TYR A C 1
ATOM 705 O O . TYR A 1 90 ? 8.636 -4.072 1.326 1.00 89.75 90 TYR A O 1
ATOM 713 N N . THR A 1 91 ? 6.394 -3.877 1.466 1.00 90.88 91 THR A N 1
ATOM 714 C CA . THR A 1 91 ? 6.352 -3.367 2.835 1.00 90.88 91 THR A CA 1
ATOM 715 C C . THR A 1 91 ? 5.275 -4.099 3.622 1.00 90.88 91 THR A C 1
ATOM 717 O O . THR A 1 91 ? 4.180 -4.361 3.114 1.00 90.88 91 THR A O 1
ATOM 720 N N . ASP A 1 92 ? 5.609 -4.459 4.856 1.00 94.31 92 ASP A N 1
ATOM 721 C CA . ASP A 1 92 ? 4.669 -5.048 5.799 1.00 94.31 92 ASP A CA 1
ATOM 722 C C . ASP A 1 92 ? 3.883 -3.935 6.495 1.00 94.31 92 ASP A C 1
ATOM 724 O O . ASP A 1 92 ? 4.455 -2.972 7.007 1.00 94.31 92 ASP A O 1
ATOM 728 N N . VAL A 1 93 ? 2.561 -4.082 6.536 1.00 95.38 93 VAL A N 1
ATOM 729 C CA . VAL A 1 93 ? 1.651 -3.138 7.182 1.00 95.38 93 VAL A CA 1
ATOM 730 C C . VAL A 1 93 ? 0.994 -3.819 8.372 1.00 95.38 93 VAL A C 1
ATOM 732 O O . VAL A 1 93 ? 0.359 -4.866 8.241 1.00 95.38 93 VAL A O 1
ATOM 735 N N . THR A 1 94 ? 1.128 -3.208 9.547 1.00 97.12 94 THR A N 1
ATOM 736 C CA . THR A 1 94 ? 0.397 -3.612 10.752 1.00 97.12 94 THR A CA 1
ATOM 737 C C . THR A 1 94 ? -0.724 -2.616 11.002 1.00 97.12 94 THR A C 1
ATOM 739 O O . THR A 1 94 ? -0.476 -1.427 11.191 1.00 97.12 94 THR A O 1
ATOM 742 N N . ILE A 1 95 ? -1.958 -3.110 11.014 1.00 96.50 95 ILE A N 1
ATOM 743 C CA . ILE A 1 95 ? -3.168 -2.324 11.221 1.00 96.50 95 ILE A CA 1
ATOM 744 C C . ILE A 1 95 ? -3.704 -2.627 12.614 1.00 96.50 95 ILE A C 1
ATOM 746 O O . ILE A 1 95 ? -4.268 -3.692 12.870 1.00 96.50 95 ILE A O 1
ATOM 750 N N . ASN A 1 96 ? -3.552 -1.666 13.512 1.00 94.06 96 ASN A N 1
ATOM 751 C CA . ASN A 1 96 ? -4.111 -1.738 14.850 1.00 94.06 96 ASN A CA 1
ATOM 752 C C . ASN A 1 96 ? -5.575 -1.297 14.850 1.00 94.06 96 ASN A C 1
ATOM 754 O O . ASN A 1 96 ? -6.001 -0.442 14.068 1.00 94.06 96 ASN A O 1
ATOM 758 N N . LYS A 1 97 ? -6.351 -1.834 15.787 1.00 90.88 97 LYS A N 1
ATOM 759 C CA . LYS A 1 97 ? -7.708 -1.358 16.030 1.00 90.88 97 LYS A CA 1
ATOM 760 C C . LYS A 1 97 ? -7.694 0.103 16.451 1.00 90.88 97 LYS A C 1
ATOM 762 O O . LYS A 1 97 ? -6.943 0.488 17.348 1.00 90.88 97 LYS A O 1
ATOM 767 N N . THR A 1 98 ? -8.586 0.896 15.874 1.00 83.50 98 THR A N 1
ATOM 768 C CA . THR A 1 98 ? -8.882 2.215 16.429 1.00 83.50 98 THR A CA 1
ATOM 769 C C . THR A 1 98 ? -9.684 2.022 17.707 1.00 83.50 98 THR A C 1
ATOM 771 O O . THR A 1 98 ? -10.874 1.710 17.680 1.00 83.50 98 THR A O 1
ATOM 774 N N . ILE A 1 99 ? -9.025 2.193 18.847 1.00 68.50 99 ILE A N 1
ATOM 775 C CA . ILE A 1 99 ? -9.711 2.429 20.111 1.00 68.50 99 ILE A CA 1
ATOM 776 C C . ILE A 1 99 ? -10.121 3.897 20.124 1.00 68.50 99 ILE A C 1
ATOM 778 O O . ILE A 1 99 ? -9.312 4.782 20.394 1.00 68.50 99 ILE A O 1
ATOM 782 N N . LEU A 1 100 ? -11.390 4.160 19.800 1.00 60.41 100 LEU A N 1
ATOM 783 C CA . LEU A 1 100 ? -12.017 5.421 20.186 1.00 60.41 100 LEU A CA 1
ATOM 784 C C . LEU A 1 100 ? -11.757 5.612 21.687 1.00 60.41 100 LEU A C 1
ATOM 786 O O . LEU A 1 100 ? -11.957 4.649 22.440 1.00 60.41 100 LEU A O 1
ATOM 790 N N . PRO A 1 101 ? -11.320 6.798 22.148 1.00 55.47 101 PRO A N 1
ATOM 791 C CA . PRO A 1 101 ? -11.310 7.062 23.573 1.00 55.47 101 PRO A CA 1
ATOM 792 C C . PRO A 1 101 ? -12.726 6.790 24.075 1.00 55.47 101 PRO A C 1
ATOM 794 O O . PRO A 1 101 ? -13.679 7.433 23.635 1.00 55.47 101 PRO A O 1
ATOM 797 N N . GLN A 1 102 ? -12.878 5.795 24.952 1.00 54.03 102 GLN A N 1
ATOM 798 C CA . GLN A 1 102 ? -14.106 5.655 25.713 1.00 54.03 102 GLN A CA 1
ATOM 799 C C . GLN A 1 102 ? -14.173 6.907 26.574 1.00 54.03 102 GLN A C 1
ATOM 801 O O . GLN A 1 102 ? -13.526 6.993 27.615 1.00 54.03 102 GLN A O 1
ATOM 806 N N . THR A 1 103 ? -14.885 7.924 26.100 1.00 56.84 103 THR A N 1
ATOM 807 C CA . THR A 1 103 ? -15.167 9.134 26.858 1.00 56.84 103 THR A CA 1
ATOM 808 C C . THR A 1 103 ? -16.085 8.749 28.007 1.00 56.84 103 THR A C 1
ATOM 810 O O . THR A 1 103 ? -17.287 8.938 27.899 1.00 56.84 103 THR A O 1
ATOM 813 N N . GLY A 1 104 ? -15.536 8.128 29.056 1.00 54.53 104 GLY A N 1
ATOM 814 C CA . GLY A 1 104 ? -16.024 8.055 30.437 1.00 54.53 104 GLY A CA 1
ATOM 815 C C . GLY A 1 104 ? -17.480 7.668 30.724 1.00 54.53 104 GLY A C 1
ATOM 816 O O . GLY A 1 104 ? -17.854 7.639 31.891 1.00 54.53 104 GLY A O 1
ATOM 817 N N . GLN A 1 105 ? -18.327 7.373 29.742 1.00 56.59 105 GLN A N 1
ATOM 818 C CA . GLN A 1 105 ? -19.740 7.086 29.954 1.00 56.59 105 GLN A CA 1
ATOM 819 C C . GLN A 1 105 ? -19.917 5.585 30.130 1.00 56.59 105 GLN A C 1
ATOM 821 O O . GLN A 1 105 ? -20.378 4.854 29.257 1.00 56.59 105 GLN A O 1
ATOM 826 N N . ASN A 1 106 ? -19.513 5.119 31.307 1.00 60.44 106 ASN A N 1
ATOM 827 C CA . ASN A 1 106 ? -19.869 3.797 31.779 1.00 60.44 106 ASN A CA 1
ATOM 828 C C . ASN A 1 106 ? -21.352 3.819 32.196 1.00 60.44 106 ASN A C 1
ATOM 830 O O . ASN A 1 106 ? -21.691 4.095 33.347 1.00 60.44 106 ASN A O 1
ATOM 834 N N . PHE A 1 107 ? -22.256 3.556 31.246 1.00 59.66 107 PHE A N 1
ATOM 835 C CA . PHE A 1 107 ? -23.704 3.510 31.497 1.00 59.66 107 PHE A CA 1
ATOM 836 C C . PHE A 1 107 ? -24.117 2.395 32.470 1.00 59.66 107 PHE A C 1
ATOM 838 O O . PHE A 1 107 ? -25.252 2.390 32.943 1.00 59.66 107 PHE A O 1
ATOM 845 N N . THR A 1 108 ? -23.203 1.487 32.831 1.00 66.50 108 THR A N 1
ATOM 846 C CA . THR A 1 108 ? -23.421 0.437 33.838 1.00 66.50 108 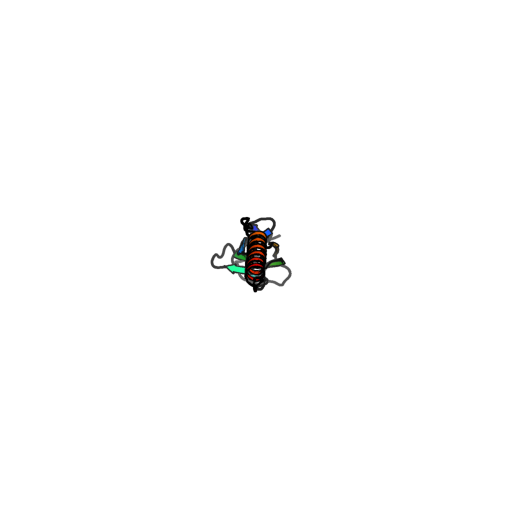THR A CA 1
ATOM 847 C C . THR A 1 108 ? -23.935 1.015 35.154 1.00 66.50 108 THR A C 1
ATOM 849 O O . THR A 1 108 ? -24.866 0.469 35.743 1.00 66.50 108 THR A O 1
ATOM 852 N N . PHE A 1 109 ? -23.392 2.153 35.600 1.00 62.88 109 PHE A N 1
ATOM 853 C CA . PHE A 1 109 ? -23.833 2.778 36.848 1.00 62.88 109 PHE A CA 1
ATOM 854 C C . PHE A 1 109 ? -25.242 3.379 36.723 1.00 62.88 109 PHE A C 1
ATOM 856 O O . PHE A 1 109 ? -26.066 3.211 37.619 1.00 62.88 109 PHE A O 1
ATOM 863 N N . ALA A 1 110 ? -25.552 4.005 35.581 1.00 61.59 110 ALA A N 1
ATOM 864 C CA . ALA A 1 110 ? -26.875 4.567 35.306 1.00 61.59 110 ALA A CA 1
ATOM 865 C C . ALA A 1 110 ? -27.962 3.479 35.217 1.00 61.59 110 ALA A C 1
ATOM 867 O O . ALA A 1 110 ? -29.038 3.634 35.791 1.00 61.59 110 ALA A O 1
ATOM 868 N N . ILE A 1 111 ? -27.662 2.349 34.568 1.00 64.06 111 ILE A N 1
ATOM 869 C CA . ILE A 1 111 ? -28.564 1.190 34.485 1.00 64.06 111 ILE A CA 1
ATOM 870 C C . ILE A 1 111 ? -28.759 0.558 35.871 1.00 64.06 111 ILE A C 1
ATOM 872 O O . ILE A 1 111 ? -29.885 0.244 36.254 1.00 64.06 111 ILE A O 1
ATOM 876 N N . THR A 1 112 ? -27.684 0.427 36.655 1.00 69.12 112 THR A N 1
ATOM 877 C CA . THR A 1 112 ? -27.749 -0.127 38.018 1.00 69.12 112 THR A CA 1
ATOM 878 C C . THR A 1 112 ? -28.622 0.742 38.930 1.00 69.12 112 THR A C 1
ATOM 880 O O . THR A 1 112 ? -29.504 0.224 39.612 1.00 69.12 112 THR A O 1
ATOM 883 N N . LEU A 1 113 ? -28.451 2.069 38.902 1.00 68.44 113 LEU A N 1
ATOM 884 C CA . LEU A 1 113 ? -29.293 3.007 39.657 1.00 68.44 113 LEU A CA 1
ATOM 885 C C . LEU A 1 113 ? -30.765 2.956 39.230 1.00 68.44 113 LEU A C 1
ATOM 887 O O . LEU A 1 113 ? -31.647 2.956 40.089 1.00 68.44 113 LEU A O 1
ATOM 891 N N . ALA A 1 114 ? -31.041 2.872 37.925 1.00 68.44 114 ALA A N 1
ATOM 892 C CA . ALA A 1 114 ? -32.406 2.768 37.415 1.00 68.44 114 ALA A CA 1
ATOM 893 C C . ALA A 1 114 ? -33.111 1.488 37.904 1.00 68.44 114 ALA A C 1
ATOM 895 O O . ALA A 1 114 ? -34.274 1.540 38.310 1.00 68.44 114 ALA A O 1
ATOM 896 N N . LEU A 1 115 ? -32.404 0.352 37.932 1.00 64.06 115 LEU A N 1
ATOM 897 C CA . LEU A 1 115 ? -32.934 -0.916 38.446 1.00 64.06 115 LEU A CA 1
ATOM 898 C C . LEU A 1 115 ? -33.231 -0.858 39.952 1.00 64.06 115 LEU A C 1
ATOM 900 O O . LEU A 1 115 ? -34.293 -1.309 40.382 1.00 64.06 115 LEU A O 1
ATOM 904 N N . ILE A 1 116 ? -32.345 -0.255 40.753 1.00 68.31 116 ILE A N 1
ATOM 905 C CA . ILE A 1 116 ? -32.577 -0.064 42.196 1.00 68.31 116 ILE A CA 1
ATOM 906 C C . ILE A 1 116 ? -33.802 0.833 42.432 1.00 68.31 116 ILE A C 1
ATOM 908 O O . ILE A 1 116 ? -34.654 0.510 43.263 1.00 68.31 116 ILE A O 1
ATOM 912 N N . GLY A 1 117 ? -33.932 1.928 41.676 1.00 63.28 117 GLY A N 1
ATOM 913 C CA . GLY A 1 117 ? -35.093 2.819 41.758 1.00 63.28 117 GLY A CA 1
ATOM 914 C C . GLY A 1 117 ? -36.416 2.103 41.463 1.00 63.28 117 GLY A C 1
ATOM 915 O O . GLY A 1 117 ? -37.390 2.279 42.197 1.00 63.28 117 GLY A O 1
ATOM 916 N N . MET A 1 118 ? -36.445 1.238 40.445 1.00 65.81 118 MET A N 1
ATOM 917 C CA . MET A 1 118 ? -37.634 0.450 40.098 1.00 65.81 118 MET A CA 1
ATOM 918 C C . MET A 1 118 ? -38.006 -0.581 41.177 1.00 65.81 118 MET A C 1
ATOM 920 O O . MET A 1 118 ? -39.186 -0.728 41.500 1.00 65.81 118 MET A O 1
ATOM 924 N N . LEU A 1 119 ? -37.024 -1.245 41.795 1.00 63.56 119 LEU A N 1
ATOM 925 C CA . LEU A 1 119 ? -37.251 -2.177 42.911 1.00 63.56 119 LEU A CA 1
ATOM 926 C C . LEU A 1 119 ? -37.827 -1.475 44.154 1.00 63.56 119 LEU A C 1
ATOM 928 O O . LEU A 1 119 ? -38.744 -1.993 44.793 1.00 63.56 119 LEU A O 1
ATOM 932 N N . MET A 1 120 ? -37.344 -0.269 44.465 1.00 63.62 120 MET A N 1
ATOM 933 C CA . MET A 1 120 ? -37.844 0.540 45.586 1.00 63.62 120 MET A CA 1
ATOM 934 C C . MET A 1 120 ? -39.278 1.044 45.348 1.00 63.62 120 MET A C 1
ATOM 936 O O . MET A 1 120 ? -40.104 1.044 46.268 1.00 63.62 120 MET A O 1
ATOM 940 N N . ALA A 1 121 ? -39.603 1.428 44.109 1.00 60.38 121 ALA A N 1
ATOM 941 C CA . ALA A 1 121 ? -40.958 1.817 43.718 1.00 60.38 121 ALA A CA 1
ATOM 942 C C . ALA A 1 121 ? -41.947 0.637 43.804 1.00 60.38 121 ALA A C 1
ATOM 944 O O . ALA A 1 121 ? -43.069 0.795 44.284 1.00 60.38 121 ALA A O 1
ATOM 945 N N . ALA A 1 122 ? -41.523 -0.571 43.419 1.00 58.91 122 ALA A N 1
ATOM 946 C CA . ALA A 1 122 ? -42.345 -1.771 43.567 1.00 58.91 122 ALA A CA 1
ATOM 947 C C . ALA A 1 122 ? -42.606 -2.112 45.049 1.00 58.91 122 ALA A C 1
ATOM 949 O O . ALA A 1 122 ? -43.745 -2.382 45.432 1.00 58.91 122 ALA A O 1
ATOM 950 N N . ALA A 1 123 ? -41.584 -2.031 45.910 1.00 58.44 123 ALA A N 1
ATOM 951 C CA . ALA A 1 123 ? -41.718 -2.328 47.339 1.00 58.44 123 ALA A CA 1
ATOM 952 C C . ALA A 1 123 ? -42.680 -1.369 48.073 1.00 58.44 123 ALA A C 1
ATOM 954 O O . ALA A 1 123 ? -43.452 -1.794 48.936 1.00 58.44 123 ALA A O 1
ATOM 955 N N . THR A 1 124 ? -42.694 -0.084 47.705 1.00 57.25 124 THR A N 1
ATOM 956 C CA . THR A 1 124 ? -43.602 0.914 48.304 1.00 57.25 124 THR A CA 1
ATOM 957 C C . THR A 1 124 ? -45.067 0.707 47.912 1.00 57.25 124 THR A C 1
ATOM 959 O O . THR A 1 124 ? -45.955 0.949 48.733 1.00 57.25 124 THR A O 1
ATOM 962 N N . ILE A 1 125 ? -45.340 0.191 46.710 1.00 55.41 125 ILE A N 1
ATOM 963 C CA . ILE A 1 125 ? -46.703 -0.148 46.270 1.00 55.41 125 ILE A CA 1
ATOM 964 C C . ILE A 1 125 ? -47.258 -1.337 47.075 1.00 55.41 125 ILE A C 1
ATOM 966 O O . ILE A 1 125 ? -48.399 -1.281 47.533 1.00 55.41 125 ILE A O 1
ATOM 970 N N . PHE A 1 126 ? -46.450 -2.366 47.354 1.00 52.84 126 PHE A N 1
ATOM 971 C CA . PHE A 1 126 ? -46.890 -3.526 48.148 1.00 52.84 126 PHE A CA 1
ATOM 972 C C . PHE A 1 126 ? -47.173 -3.200 49.623 1.00 52.84 126 PHE A C 1
ATOM 974 O O . PHE A 1 126 ? -48.119 -3.741 50.199 1.00 52.84 126 PHE A O 1
ATOM 981 N N . ILE A 1 127 ? -46.410 -2.290 50.239 1.00 56.00 127 ILE A N 1
ATOM 982 C CA . ILE A 1 127 ? -46.643 -1.872 51.635 1.00 56.00 127 ILE A CA 1
ATOM 983 C C . ILE A 1 127 ? -47.959 -1.087 51.763 1.00 56.00 127 ILE A C 1
ATOM 985 O O . ILE A 1 127 ? -48.665 -1.223 52.762 1.00 56.00 127 ILE A O 1
ATOM 989 N N . ARG A 1 128 ? -48.341 -0.312 50.739 1.00 52.41 128 ARG A N 1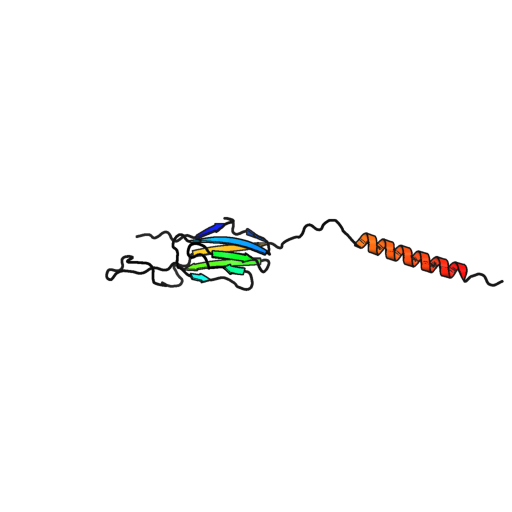
ATOM 990 C CA . ARG A 1 128 ? -49.576 0.488 50.755 1.00 52.41 128 ARG A CA 1
ATOM 991 C C . ARG A 1 128 ? -50.849 -0.343 50.551 1.00 52.41 128 ARG A C 1
ATOM 993 O O . ARG A 1 128 ? -51.912 0.084 50.987 1.00 52.41 128 ARG A O 1
ATOM 1000 N N . ILE A 1 129 ? -50.743 -1.530 49.946 1.00 55.75 129 ILE A N 1
ATOM 1001 C CA . ILE A 1 129 ? -51.872 -2.454 49.720 1.00 55.75 129 ILE A CA 1
ATOM 1002 C C . ILE A 1 129 ? -52.197 -3.283 50.985 1.00 55.75 129 ILE A C 1
ATOM 1004 O O . ILE A 1 129 ? -53.317 -3.764 51.140 1.00 55.75 129 ILE A O 1
ATOM 1008 N N . LYS A 1 130 ? -51.277 -3.389 51.958 1.00 49.41 130 LYS A N 1
ATOM 1009 C CA . LYS A 1 130 ? -51.478 -4.124 53.225 1.00 49.41 130 LYS A CA 1
ATOM 1010 C C . LYS A 1 130 ? -52.092 -3.282 54.360 1.00 49.41 130 LYS A C 1
ATOM 1012 O O . LYS A 1 130 ? -51.642 -3.338 55.502 1.00 49.41 130 LYS A O 1
ATOM 1017 N N . LYS A 1 131 ? -53.162 -2.536 54.073 1.00 54.75 131 LYS A N 1
ATOM 1018 C CA . LYS A 1 131 ? -54.137 -2.152 55.112 1.00 54.75 131 LYS A CA 1
ATOM 1019 C C . LYS A 1 131 ? -55.572 -2.438 54.667 1.00 54.75 131 LYS A C 1
ATOM 1021 O O . LYS A 1 131 ? -56.230 -1.552 54.128 1.00 54.75 131 LYS A O 1
ATOM 1026 N N . PRO A 1 132 ? -56.075 -3.643 54.954 1.00 51.25 132 PRO A N 1
ATOM 1027 C CA . PRO A 1 132 ? -57.468 -3.841 55.312 1.00 51.25 132 PRO A CA 1
ATOM 1028 C C . PRO A 1 132 ? -57.584 -4.202 56.803 1.00 51.25 132 PRO A C 1
ATOM 1030 O O . PRO A 1 132 ? -56.873 -5.087 57.271 1.00 51.25 132 PRO A O 1
ATOM 1033 N N . ASN A 1 133 ? -58.447 -3.430 57.476 1.00 49.22 133 ASN A N 1
ATOM 1034 C CA . ASN A 1 133 ? -59.069 -3.559 58.806 1.00 49.22 133 ASN A CA 1
ATOM 1035 C C . ASN A 1 133 ? -58.712 -4.764 59.682 1.00 49.22 133 ASN A C 1
ATOM 1037 O O . ASN A 1 133 ? -58.980 -5.909 59.257 1.00 49.22 133 ASN A O 1
#

Radius of gyration: 29.76 Å; chains: 1; bounding box: 83×22×87 Å

pLDDT: mean 76.68, std 17.33, range [41.22, 97.81]

Sequence (133 aa):
ANFVTGINCSPANGIIYQGGRIIITPSLTGGTWDYDHDYLSGDFSDPDKAVFTALKEGKTRIYYQPKYTFDVNGNVASYTYYSDNDNKVYTDVTINKTILPQTGQNFTFAITLALIGMLMAAATIFIRIKKPN